Protein AF-A0A4V1ULK7-F1 (afdb_monomer)

Secondary structure (DSSP, 8-state):
---------------------------------SS-----EE-TTT-SEEEEEEEEE-SSSEEEEEEEETTT--EEEEEEE------

Nearest PDB structures (foldseek):
  3d5v-assembly1_A  TM=6.452E-01  e=1.821E+00  Danio rerio
  3d5w-assembly1_A  TM=6.571E-01  e=2.459E+00  Danio rerio
  3d5u-assembly1_A  TM=6.501E-01  e=2.459E+00  Danio rerio
  3db6-assembly1_A  TM=6.484E-01  e=3.322E+00  Danio rerio
  4j7b-assembly2_D  TM=6.552E-01  e=5.061E+00  Danio rerio

Sequence (87 aa):
MTGQHSAEPLNATCFSSTHQPAKDRRFKGGRNRAGGETMAVNCPHCRERATVRTTKQITLLVKEIRFVCIECNHGFVATLSIDRTTT

Structure (mmCIF, N/CA/C/O backbone):
data_AF-A0A4V1ULK7-F1
#
_entry.id   AF-A0A4V1ULK7-F1
#
loop_
_atom_site.group_PDB
_atom_site.id
_atom_site.type_symbol
_atom_site.label_atom_id
_atom_site.label_alt_id
_atom_site.label_comp_id
_atom_site.label_asym_id
_atom_site.label_entity_id
_atom_site.label_seq_id
_atom_site.pdbx_PDB_ins_code
_atom_site.Cartn_x
_atom_site.Cartn_y
_atom_site.Cartn_z
_atom_site.occupancy
_atom_site.B_iso_or_equiv
_atom_site.auth_seq_id
_atom_site.auth_comp_id
_atom_site.auth_asym_id
_atom_site.auth_atom_id
_atom_site.pdbx_PDB_model_num
ATOM 1 N N . MET A 1 1 ? -23.384 -60.031 -34.129 1.00 42.34 1 MET A N 1
ATOM 2 C CA . MET A 1 1 ? -22.072 -59.509 -34.559 1.00 42.34 1 MET A CA 1
ATOM 3 C C . MET A 1 1 ? -22.025 -58.035 -34.177 1.00 42.34 1 MET A C 1
ATOM 5 O O . MET A 1 1 ? -22.867 -57.304 -34.669 1.00 42.34 1 MET A O 1
ATOM 9 N N . THR A 1 2 ? -21.154 -57.696 -33.208 1.00 47.97 2 THR A N 1
ATOM 10 C CA . THR A 1 2 ? -20.562 -56.368 -32.882 1.00 47.97 2 THR A CA 1
ATOM 11 C C . THR A 1 2 ? -21.492 -55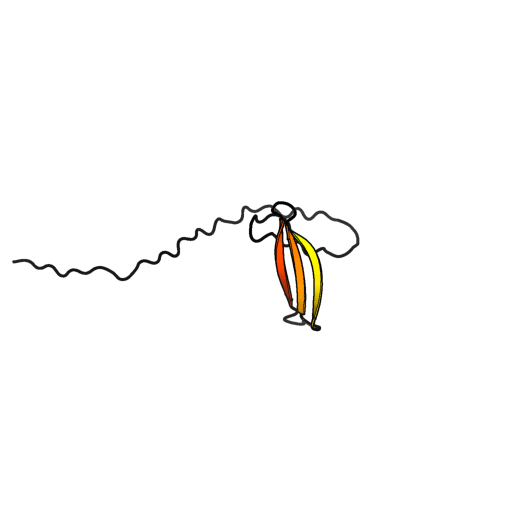.141 -32.980 1.00 47.97 2 THR A C 1
ATOM 13 O O . THR A 1 2 ? -21.835 -54.725 -34.074 1.00 47.97 2 THR A O 1
ATOM 16 N N . GLY A 1 3 ? -21.964 -54.496 -31.909 1.00 44.03 3 GLY A N 1
ATOM 17 C CA . GLY A 1 3 ? -21.239 -54.065 -30.714 1.00 44.03 3 GLY A CA 1
ATOM 18 C C . GLY A 1 3 ? -20.513 -52.752 -31.008 1.00 44.03 3 GLY A C 1
ATOM 19 O O . GLY A 1 3 ? -19.460 -52.810 -31.624 1.00 44.03 3 GLY A O 1
ATOM 20 N N . GLN A 1 4 ? -21.067 -51.611 -30.579 1.00 51.19 4 GLN A N 1
ATOM 21 C CA . GLN A 1 4 ? -20.342 -50.344 -30.409 1.00 51.19 4 GLN A CA 1
ATOM 22 C C . GLN A 1 4 ? -21.152 -49.401 -29.505 1.00 51.19 4 GLN A C 1
ATOM 24 O O . GLN A 1 4 ? -22.074 -48.711 -29.927 1.00 51.19 4 GLN A O 1
ATOM 29 N N . HIS A 1 5 ? -20.811 -49.447 -28.217 1.00 45.03 5 HIS A N 1
ATOM 30 C CA . HIS A 1 5 ? -21.118 -48.418 -27.235 1.00 45.03 5 HIS A CA 1
ATOM 31 C C . HIS A 1 5 ? -20.118 -47.278 -27.448 1.00 45.03 5 HIS A C 1
ATOM 33 O O . HIS A 1 5 ? -18.922 -47.475 -27.232 1.00 45.03 5 HIS A O 1
ATOM 39 N N . SER A 1 6 ? -20.588 -46.102 -27.854 1.00 44.06 6 SER A N 1
ATOM 40 C CA . SER A 1 6 ? -19.765 -44.893 -27.845 1.00 44.06 6 SER A CA 1
ATOM 41 C C . SER A 1 6 ? -19.787 -44.297 -26.442 1.00 44.06 6 SER A C 1
ATOM 43 O O . SER A 1 6 ? -20.749 -43.648 -26.037 1.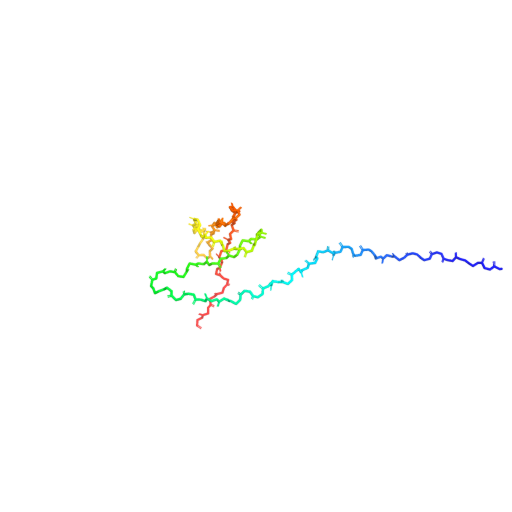00 44.06 6 SER A O 1
ATOM 45 N N . ALA A 1 7 ? -18.730 -44.575 -25.685 1.00 49.28 7 ALA A N 1
ATOM 46 C CA . ALA A 1 7 ? -18.334 -43.785 -24.534 1.00 49.28 7 ALA A CA 1
ATOM 47 C C . ALA A 1 7 ? -17.417 -42.659 -25.034 1.00 49.28 7 ALA A C 1
ATOM 49 O O . ALA A 1 7 ? -16.349 -42.947 -25.567 1.00 49.28 7 ALA A O 1
ATOM 50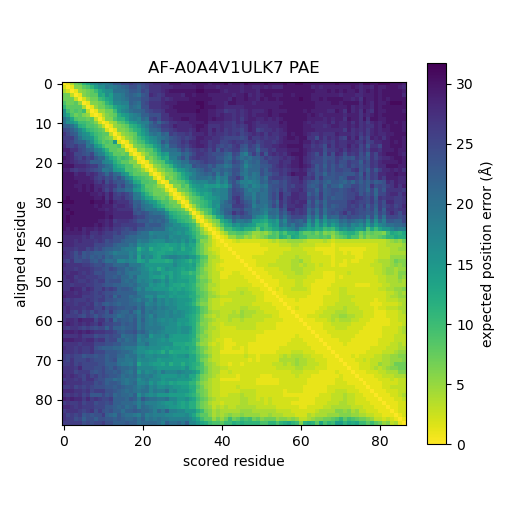 N N . GLU A 1 8 ? -17.805 -41.400 -24.836 1.00 53.16 8 GLU A N 1
ATOM 51 C CA . GLU A 1 8 ? -16.872 -40.270 -24.884 1.00 53.16 8 GLU A CA 1
ATOM 52 C C . GLU A 1 8 ? -16.879 -39.546 -23.526 1.00 53.16 8 GLU A C 1
ATOM 54 O O . GLU A 1 8 ? -17.951 -39.259 -22.984 1.00 53.16 8 GLU A O 1
ATOM 59 N N . PRO A 1 9 ? -15.701 -39.324 -22.915 1.00 51.34 9 PRO A N 1
ATOM 60 C CA . PRO A 1 9 ? -15.591 -38.895 -21.528 1.00 51.34 9 PRO A CA 1
ATOM 61 C C . PRO A 1 9 ? -15.829 -37.392 -21.328 1.00 51.34 9 PRO A C 1
ATOM 63 O O . PRO A 1 9 ? -15.264 -36.536 -22.005 1.00 51.34 9 PRO A O 1
ATOM 66 N N . LEU A 1 10 ? -16.592 -37.089 -20.275 1.00 52.59 10 LEU A N 1
ATOM 67 C CA . LEU A 1 10 ? -16.583 -35.821 -19.550 1.00 52.59 10 LEU A CA 1
ATOM 68 C C . LEU A 1 10 ? -15.186 -35.586 -18.956 1.00 52.59 10 LEU A C 1
ATOM 70 O O .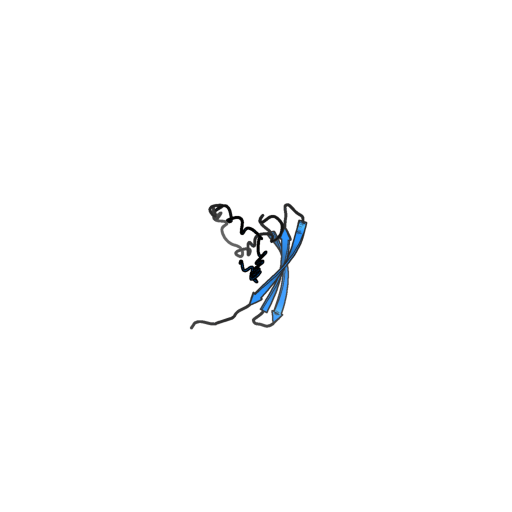 LEU A 1 10 ? -14.871 -36.194 -17.938 1.00 52.59 10 LEU A O 1
ATOM 74 N N . ASN A 1 11 ? -14.362 -34.734 -19.571 1.00 54.38 11 ASN A N 1
ATOM 75 C CA . ASN A 1 11 ? -13.263 -33.992 -18.930 1.00 54.38 11 ASN A CA 1
ATOM 76 C C . ASN A 1 11 ? -12.468 -33.233 -20.005 1.00 54.38 11 ASN A C 1
ATOM 78 O O . ASN A 1 11 ? -11.578 -33.792 -20.640 1.00 54.38 11 ASN A O 1
ATOM 82 N N . ALA A 1 12 ? -12.734 -31.937 -20.143 1.00 44.09 12 ALA A N 1
ATOM 83 C CA . ALA A 1 12 ? -11.759 -31.000 -20.683 1.00 44.09 12 ALA A CA 1
ATOM 84 C C . ALA A 1 12 ? -11.484 -29.931 -19.620 1.00 44.09 12 ALA A C 1
ATOM 86 O O . ALA A 1 12 ? -11.976 -28.805 -19.682 1.00 44.09 12 ALA A O 1
ATOM 87 N N . THR A 1 13 ? -10.709 -30.302 -18.600 1.00 55.97 13 THR A N 1
ATOM 88 C CA . THR A 1 13 ? -10.002 -29.349 -17.744 1.00 55.97 13 THR A CA 1
ATOM 89 C C . THR A 1 13 ? -8.976 -28.589 -18.584 1.00 55.97 13 THR A C 1
ATOM 91 O O . THR A 1 13 ? -7.816 -28.984 -18.674 1.00 55.97 13 THR A O 1
ATOM 94 N N . CYS A 1 14 ? -9.379 -27.479 -19.195 1.00 48.66 14 CYS A N 1
ATOM 95 C CA . CYS A 1 14 ? -8.450 -26.494 -19.743 1.00 48.66 14 CYS A CA 1
ATOM 96 C C . CYS A 1 14 ? -8.184 -25.391 -18.706 1.00 48.66 14 CYS A C 1
ATOM 98 O O . CYS A 1 14 ? -8.447 -24.216 -18.942 1.00 48.66 14 CYS A O 1
ATOM 100 N N . PHE A 1 15 ? -7.652 -25.770 -17.539 1.00 46.25 15 PHE A N 1
ATOM 101 C CA . PHE A 1 15 ? -6.966 -24.828 -16.650 1.00 46.25 15 PHE A CA 1
ATOM 102 C C . PHE A 1 15 ? -5.467 -24.885 -16.958 1.00 46.25 15 PHE A C 1
ATOM 104 O O . PHE A 1 15 ? -4.660 -25.392 -16.185 1.00 46.25 15 PHE A O 1
ATOM 111 N N . SER A 1 16 ? -5.107 -24.403 -18.145 1.00 51.88 16 SER A N 1
ATOM 112 C CA . SER A 1 16 ? -3.720 -24.326 -18.602 1.00 51.88 16 SER A CA 1
ATOM 113 C C . SER A 1 16 ? -3.271 -22.873 -18.607 1.00 51.88 16 SER A C 1
ATOM 115 O O . SER A 1 16 ? -3.092 -22.273 -19.661 1.00 51.88 16 SER A O 1
ATOM 117 N N . SER A 1 17 ? -3.067 -22.317 -17.415 1.00 47.19 17 SER A N 1
ATOM 118 C CA . SER A 1 17 ? -2.185 -21.164 -17.236 1.00 47.19 17 SER A CA 1
ATOM 119 C C . SER A 1 17 ? -1.032 -21.617 -16.362 1.00 47.19 17 SER A C 1
ATOM 121 O O . SER A 1 17 ? -1.107 -21.672 -15.137 1.00 47.19 17 SER A O 1
ATOM 123 N N . THR A 1 18 ? 0.025 -22.017 -17.053 1.00 54.31 18 THR A N 1
ATOM 124 C CA . THR A 1 18 ? 1.368 -22.275 -16.553 1.00 54.31 18 THR A CA 1
ATOM 125 C C . THR A 1 18 ? 1.757 -21.255 -15.480 1.00 54.31 18 THR A C 1
ATOM 127 O O . THR A 1 18 ? 2.091 -20.106 -15.770 1.00 54.31 18 THR A O 1
ATOM 130 N N . HIS A 1 19 ? 1.767 -21.694 -14.219 1.00 50.94 19 HIS A N 1
ATOM 131 C CA . HIS A 1 19 ? 2.535 -21.043 -13.165 1.00 50.94 19 HIS A CA 1
ATOM 132 C C . HIS A 1 19 ? 4.011 -21.088 -13.573 1.00 50.94 19 HIS A C 1
ATOM 134 O O . HIS A 1 19 ? 4.721 -22.056 -13.313 1.00 50.94 19 HIS A O 1
ATOM 140 N N . GLN A 1 20 ? 4.478 -20.048 -14.263 1.00 60.00 20 GLN A N 1
ATOM 141 C CA . GLN A 1 20 ? 5.904 -19.846 -14.474 1.00 60.00 20 GLN A CA 1
ATOM 142 C C . GLN A 1 20 ? 6.546 -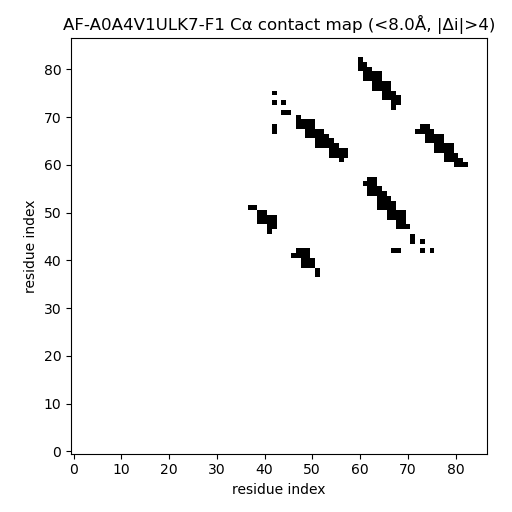19.600 -13.103 1.00 60.00 20 GLN A C 1
ATOM 144 O O . GLN A 1 20 ? 6.173 -18.615 -12.448 1.00 60.00 20 GLN A O 1
ATOM 149 N N . PRO A 1 21 ? 7.494 -20.448 -12.664 1.00 45.31 21 PRO A N 1
ATOM 150 C CA . PRO A 1 21 ? 8.129 -20.293 -11.369 1.00 45.31 21 PRO A CA 1
ATOM 151 C C . PRO A 1 21 ? 8.826 -18.936 -11.318 1.00 45.31 21 PRO A C 1
ATOM 153 O O . PRO A 1 21 ? 9.534 -18.522 -12.243 1.00 45.31 21 PRO A O 1
ATOM 156 N N . ALA A 1 22 ? 8.555 -18.211 -10.238 1.00 53.03 22 ALA A N 1
ATOM 157 C CA . ALA A 1 22 ? 9.253 -16.994 -9.895 1.00 53.03 22 ALA A CA 1
ATOM 158 C C . ALA A 1 22 ? 10.749 -17.315 -9.838 1.00 53.03 22 ALA A C 1
ATOM 160 O O . ALA A 1 22 ? 11.212 -18.001 -8.938 1.00 53.03 22 ALA A O 1
ATOM 161 N N . LYS A 1 23 ? 11.498 -16.855 -10.842 1.00 49.59 23 LYS A N 1
ATOM 162 C CA . LYS A 1 23 ? 12.957 -16.828 -10.809 1.00 49.59 23 LYS A CA 1
ATOM 163 C C . LYS A 1 23 ? 13.385 -16.173 -9.496 1.00 49.59 23 LYS A C 1
ATOM 165 O O . LYS A 1 23 ? 13.136 -14.981 -9.305 1.00 49.59 23 LYS A O 1
ATOM 170 N N . ASP A 1 24 ? 13.976 -16.977 -8.616 1.00 47.91 24 ASP A N 1
ATOM 171 C CA . ASP A 1 24 ? 14.550 -16.604 -7.325 1.00 47.91 24 ASP A CA 1
ATOM 172 C C . ASP A 1 24 ? 15.587 -15.491 -7.508 1.00 47.91 24 ASP A C 1
ATOM 174 O O . ASP A 1 24 ? 16.798 -15.705 -7.601 1.00 47.91 24 ASP A O 1
ATOM 178 N N . ARG A 1 25 ? 15.116 -14.245 -7.570 1.00 55.97 25 ARG A N 1
ATOM 179 C CA . ARG A 1 25 ? 15.972 -13.083 -7.373 1.00 55.97 25 ARG A CA 1
ATOM 180 C C . ARG A 1 25 ? 16.194 -12.970 -5.875 1.00 55.97 25 ARG A C 1
ATOM 182 O O . ARG A 1 25 ? 15.435 -12.318 -5.166 1.00 55.97 25 ARG A O 1
ATOM 189 N N . ARG A 1 26 ? 17.250 -13.651 -5.420 1.00 53.19 26 ARG A N 1
ATOM 190 C CA . ARG A 1 26 ? 17.867 -13.538 -4.095 1.00 53.19 26 ARG A CA 1
ATOM 191 C C . ARG A 1 26 ? 17.785 -12.088 -3.606 1.00 53.19 26 ARG A C 1
ATOM 193 O O . ARG A 1 26 ? 18.496 -11.223 -4.117 1.00 53.19 26 ARG A O 1
ATOM 200 N N . PHE A 1 27 ? 16.903 -11.840 -2.637 1.00 52.84 27 PHE A N 1
ATOM 201 C CA . PHE A 1 27 ? 16.711 -10.544 -1.987 1.00 52.84 27 PHE A CA 1
ATOM 202 C C . PHE A 1 27 ? 18.046 -10.098 -1.367 1.00 52.84 27 PHE A C 1
ATOM 204 O O . PHE A 1 27 ? 18.433 -10.535 -0.284 1.00 52.84 27 PHE A O 1
ATOM 211 N N . LYS A 1 28 ? 18.800 -9.242 -2.063 1.00 54.62 28 LYS A N 1
ATOM 212 C CA . LYS A 1 28 ? 19.916 -8.506 -1.460 1.00 54.62 28 LYS A CA 1
ATOM 213 C C . LYS A 1 28 ? 19.320 -7.292 -0.756 1.00 54.62 28 LYS A C 1
ATOM 215 O O . LYS A 1 28 ? 19.145 -6.239 -1.362 1.00 54.62 28 LYS A O 1
ATOM 220 N N . GLY A 1 29 ? 18.979 -7.471 0.519 1.00 42.81 29 GLY A N 1
ATOM 221 C CA . GLY A 1 29 ? 18.595 -6.387 1.419 1.00 42.81 29 GLY A CA 1
ATOM 222 C C . GLY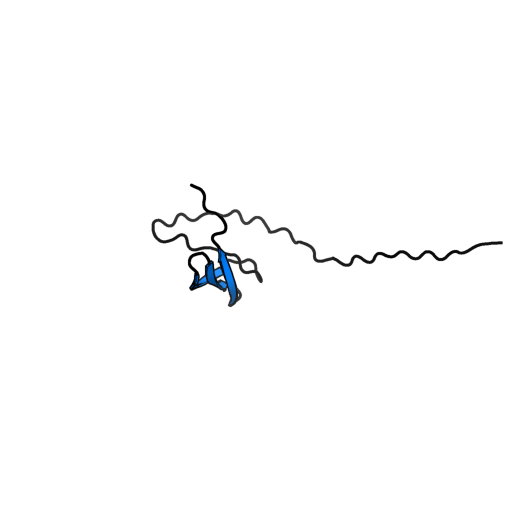 A 1 29 ? 19.718 -5.354 1.523 1.00 42.81 29 GLY A C 1
ATOM 223 O O . GLY A 1 29 ? 20.718 -5.568 2.210 1.00 42.81 29 GLY A O 1
ATOM 224 N N . GLY A 1 30 ? 19.568 -4.243 0.804 1.00 45.41 30 GLY A N 1
ATOM 225 C CA . GLY A 1 30 ? 20.411 -3.063 0.957 1.00 45.41 30 GLY A CA 1
ATOM 226 C C . GLY A 1 30 ? 20.104 -2.394 2.293 1.00 45.41 30 GLY A C 1
ATOM 227 O O . GLY A 1 30 ? 19.006 -1.885 2.497 1.00 45.41 30 GLY A O 1
ATOM 228 N N . ARG A 1 31 ? 21.071 -2.428 3.214 1.00 50.00 31 ARG A N 1
ATOM 229 C CA . ARG A 1 31 ? 21.016 -1.753 4.516 1.00 50.00 31 ARG A CA 1
ATOM 230 C C . ARG A 1 31 ? 21.089 -0.236 4.317 1.00 50.00 31 ARG A C 1
ATOM 232 O O . ARG A 1 31 ? 22.184 0.319 4.309 1.00 50.00 31 ARG A O 1
ATOM 239 N N . ASN A 1 32 ? 19.940 0.426 4.214 1.00 48.56 32 ASN A N 1
ATOM 240 C CA . ASN A 1 32 ? 19.856 1.879 4.341 1.00 48.56 32 ASN A CA 1
ATOM 241 C C . ASN A 1 32 ? 19.450 2.214 5.780 1.00 48.56 32 ASN A C 1
ATOM 243 O O . ASN A 1 32 ? 18.384 1.829 6.254 1.00 48.56 32 ASN A O 1
ATOM 247 N N . ARG A 1 33 ? 20.371 2.864 6.494 1.00 51.59 33 ARG A N 1
ATOM 248 C CA . ARG A 1 33 ? 20.231 3.292 7.887 1.00 51.59 33 ARG A CA 1
ATOM 249 C C . ARG A 1 33 ? 19.169 4.400 7.986 1.00 51.59 33 ARG A C 1
ATOM 251 O O . ARG A 1 33 ? 19.263 5.375 7.256 1.00 51.59 33 ARG A O 1
ATOM 258 N N . ALA A 1 34 ? 18.235 4.233 8.927 1.00 45.12 34 ALA A N 1
ATOM 259 C CA . ALA A 1 34 ? 17.318 5.235 9.485 1.00 45.12 34 ALA A CA 1
ATOM 260 C C . ALA A 1 34 ? 16.362 5.956 8.504 1.00 45.12 34 ALA A C 1
ATOM 262 O O . ALA A 1 34 ? 16.688 6.997 7.945 1.00 45.12 34 ALA A O 1
ATOM 263 N N . GLY A 1 35 ? 15.128 5.448 8.391 1.00 43.56 35 GLY A N 1
ATOM 264 C CA . GLY A 1 35 ? 13.995 6.198 7.835 1.00 43.56 35 GLY A CA 1
ATOM 265 C C . GLY A 1 35 ? 12.962 5.319 7.138 1.00 43.56 35 GLY A C 1
ATOM 266 O O . GLY A 1 35 ? 12.989 5.235 5.920 1.00 43.56 35 GLY A O 1
ATOM 267 N N . GLY A 1 36 ? 12.074 4.678 7.911 1.00 47.41 36 GLY A N 1
ATOM 268 C CA . GLY A 1 36 ? 10.859 3.994 7.441 1.00 47.41 36 GLY A CA 1
ATOM 269 C C . GLY A 1 36 ? 11.087 2.901 6.395 1.00 47.41 36 GLY A C 1
ATOM 270 O O . GLY A 1 36 ? 11.292 3.188 5.221 1.00 47.41 36 GLY A O 1
ATOM 271 N N . GLU A 1 37 ? 10.992 1.635 6.801 1.00 53.44 37 GLU A N 1
ATOM 272 C CA . GLU A 1 37 ? 11.018 0.498 5.879 1.00 53.44 37 GLU A CA 1
ATOM 273 C C . GLU A 1 37 ? 9.945 0.701 4.793 1.00 53.44 37 GLU A C 1
ATOM 275 O O . GLU A 1 37 ? 8.740 0.607 5.032 1.00 53.44 37 GLU A O 1
ATOM 280 N N . THR A 1 38 ? 10.377 1.118 3.602 1.00 63.78 38 THR A N 1
ATOM 281 C CA . THR A 1 38 ? 9.471 1.430 2.500 1.00 63.78 38 THR A CA 1
ATOM 282 C C . THR A 1 38 ? 8.966 0.099 1.982 1.00 63.78 38 THR A C 1
ATOM 284 O O . THR A 1 38 ? 9.737 -0.653 1.388 1.00 63.78 38 THR A O 1
ATOM 287 N N . MET A 1 39 ? 7.687 -0.199 2.231 1.00 71.31 39 MET A N 1
ATOM 288 C CA . MET A 1 39 ? 7.026 -1.410 1.745 1.00 71.31 39 MET A CA 1
ATOM 289 C C . MET A 1 39 ? 7.322 -1.586 0.255 1.00 71.31 39 MET A C 1
ATOM 291 O O . MET A 1 39 ? 6.861 -0.808 -0.580 1.00 71.31 39 MET A O 1
ATOM 295 N N . ALA A 1 40 ? 8.155 -2.575 -0.062 1.00 75.75 40 ALA A N 1
ATOM 296 C CA . ALA A 1 40 ? 8.558 -2.888 -1.420 1.00 75.75 40 ALA A CA 1
ATOM 297 C C . ALA A 1 40 ? 7.693 -4.050 -1.910 1.00 75.75 40 ALA A C 1
ATOM 299 O O . ALA A 1 40 ? 7.857 -5.184 -1.467 1.00 75.75 40 ALA A O 1
ATOM 300 N N . VAL A 1 41 ? 6.759 -3.749 -2.810 1.00 90.44 41 VAL A N 1
ATOM 301 C CA . VAL A 1 41 ? 5.873 -4.730 -3.449 1.00 90.44 41 VAL A CA 1
ATOM 302 C C . VAL A 1 41 ? 6.249 -4.830 -4.926 1.00 90.44 41 VAL A C 1
ATOM 304 O O . VAL A 1 41 ? 6.617 -3.831 -5.548 1.00 90.44 41 VAL A O 1
ATOM 307 N N . ASN A 1 42 ? 6.174 -6.031 -5.496 1.00 94.56 42 ASN A N 1
ATOM 308 C CA . ASN A 1 42 ? 6.441 -6.248 -6.917 1.00 94.56 42 ASN A CA 1
ATOM 309 C C . ASN A 1 42 ? 5.210 -5.903 -7.759 1.00 94.56 42 ASN A C 1
ATOM 311 O O . ASN A 1 42 ? 4.075 -6.181 -7.373 1.00 94.56 42 ASN A O 1
ATOM 315 N N . CYS A 1 43 ? 5.438 -5.331 -8.938 1.00 95.31 43 CYS A N 1
ATOM 316 C CA . CYS A 1 43 ? 4.379 -5.028 -9.887 1.00 95.31 43 CYS A CA 1
ATOM 317 C C . CYS A 1 43 ? 3.690 -6.323 -10.362 1.00 95.31 43 CYS A C 1
ATOM 319 O O . CYS A 1 43 ? 4.382 -7.227 -10.835 1.00 95.31 43 CYS A O 1
ATOM 321 N N . PRO A 1 44 ? 2.350 -6.419 -10.332 1.00 95.75 44 PRO A N 1
ATOM 322 C CA . PRO A 1 44 ? 1.641 -7.607 -10.811 1.00 95.75 44 PRO A CA 1
ATOM 323 C C . PRO A 1 44 ? 1.780 -7.829 -12.328 1.00 95.75 44 PRO A C 1
ATOM 325 O O . PRO A 1 44 ? 1.582 -8.945 -12.794 1.00 95.75 44 PRO A O 1
ATOM 328 N N . HIS A 1 45 ? 2.154 -6.796 -13.093 1.00 95.50 45 HIS A N 1
ATOM 329 C CA . HIS A 1 45 ? 2.313 -6.875 -14.546 1.00 95.50 45 HIS A CA 1
ATOM 330 C C . HIS A 1 45 ? 3.699 -7.397 -14.963 1.00 95.50 45 HIS A C 1
ATOM 332 O O . HIS A 1 45 ? 3.805 -8.415 -15.639 1.00 95.50 45 HIS A O 1
ATOM 338 N N . CYS A 1 46 ? 4.781 -6.727 -14.546 1.00 95.31 46 CYS A N 1
ATOM 339 C CA . CYS A 1 46 ? 6.146 -7.073 -14.974 1.00 95.31 46 CYS A CA 1
ATOM 340 C C . CYS A 1 46 ? 7.019 -7.715 -13.883 1.00 95.31 46 CYS A C 1
ATOM 342 O O . CYS A 1 46 ? 8.149 -8.111 -14.166 1.00 95.31 46 CYS A O 1
ATOM 344 N N . ARG A 1 47 ? 6.512 -7.827 -12.645 1.00 94.44 47 ARG A N 1
ATOM 345 C CA . ARG A 1 47 ? 7.213 -8.347 -11.452 1.00 94.44 47 ARG A CA 1
ATOM 346 C C . ARG A 1 47 ? 8.420 -7.530 -10.981 1.00 94.44 47 ARG A C 1
ATOM 348 O O . ARG A 1 47 ? 9.099 -7.962 -10.054 1.00 94.44 47 ARG A O 1
ATOM 355 N N . GLU A 1 48 ? 8.674 -6.364 -11.566 1.00 94.38 48 GLU A N 1
ATOM 356 C CA . GLU A 1 48 ? 9.722 -5.455 -11.097 1.00 94.38 48 GLU A CA 1
ATOM 357 C C . GLU A 1 48 ? 9.244 -4.612 -9.906 1.00 94.38 48 GLU A C 1
ATOM 359 O O . GLU A 1 48 ? 8.043 -4.537 -9.621 1.00 94.38 48 GLU A O 1
ATOM 364 N N . ARG A 1 49 ? 10.180 -3.987 -9.187 1.00 92.12 49 ARG A N 1
ATOM 365 C CA . ARG A 1 49 ? 9.884 -3.210 -7.978 1.00 92.12 49 ARG A CA 1
ATOM 366 C C . ARG A 1 49 ? 8.886 -2.077 -8.253 1.00 92.12 49 ARG A C 1
ATOM 368 O O . ARG A 1 49 ? 9.036 -1.304 -9.201 1.00 92.12 49 ARG A O 1
ATOM 375 N N . ALA A 1 50 ? 7.890 -1.946 -7.383 1.00 94.69 50 ALA A N 1
ATOM 376 C CA . ALA A 1 50 ? 7.004 -0.792 -7.343 1.00 94.69 50 ALA A CA 1
ATOM 377 C C . ALA A 1 50 ? 7.340 0.124 -6.162 1.00 94.69 50 ALA A C 1
ATOM 379 O O . ALA A 1 50 ? 7.877 -0.311 -5.138 1.00 94.69 50 ALA A O 1
ATOM 380 N N . THR A 1 51 ? 7.021 1.406 -6.312 1.00 93.69 51 THR A N 1
ATOM 381 C CA . THR A 1 51 ? 7.208 2.429 -5.281 1.00 93.69 51 THR A CA 1
ATOM 382 C C . THR A 1 51 ? 5.860 2.941 -4.797 1.00 93.69 51 THR A C 1
ATOM 384 O O . THR A 1 51 ? 4.882 2.981 -5.547 1.00 93.69 51 THR A O 1
ATOM 387 N N . VAL A 1 52 ? 5.794 3.316 -3.520 1.00 93.94 52 VAL A N 1
ATOM 388 C CA . VAL A 1 52 ? 4.591 3.910 -2.933 1.00 93.94 52 VAL A CA 1
ATOM 389 C C . VAL A 1 52 ? 4.403 5.312 -3.509 1.00 93.94 52 VAL A C 1
ATOM 391 O O . VAL A 1 52 ? 5.289 6.157 -3.404 1.00 93.94 52 VAL A O 1
ATOM 394 N N . ARG A 1 53 ? 3.235 5.564 -4.098 1.00 94.06 53 ARG A N 1
ATOM 395 C CA . ARG A 1 53 ? 2.807 6.883 -4.578 1.00 94.06 53 ARG A CA 1
ATOM 396 C C . ARG A 1 53 ? 2.101 7.664 -3.486 1.00 94.06 53 ARG A C 1
ATOM 398 O O . ARG A 1 53 ? 2.454 8.805 -3.219 1.00 94.06 53 ARG A O 1
ATOM 405 N N . THR A 1 54 ? 1.088 7.055 -2.882 1.00 93.44 54 THR A N 1
ATOM 406 C CA . THR A 1 54 ? 0.295 7.668 -1.818 1.00 93.44 54 THR A CA 1
ATOM 407 C C . THR A 1 54 ? -0.199 6.601 -0.860 1.00 93.44 54 THR A C 1
ATOM 409 O O . THR A 1 54 ? -0.343 5.429 -1.214 1.00 93.44 54 THR A O 1
ATOM 412 N N . THR A 1 55 ? -0.479 7.017 0.369 1.00 94.81 55 THR A N 1
ATOM 413 C CA . THR A 1 55 ? -1.141 6.170 1.354 1.00 94.81 55 THR A CA 1
ATOM 414 C C . THR A 1 55 ? -2.315 6.901 1.961 1.00 94.81 55 THR A C 1
ATOM 416 O O . THR A 1 55 ? -2.186 8.077 2.301 1.00 94.81 55 THR A O 1
ATOM 419 N N . LYS A 1 56 ? -3.421 6.196 2.160 1.00 95.88 56 LYS A N 1
ATOM 420 C CA . LYS A 1 56 ? -4.617 6.728 2.800 1.00 95.88 56 LYS A CA 1
ATOM 421 C C . LYS A 1 56 ? -5.015 5.807 3.945 1.00 95.88 56 LYS A C 1
ATOM 423 O O . LYS A 1 56 ? -5.286 4.630 3.727 1.00 95.88 56 LYS A O 1
ATOM 428 N N . GLN A 1 57 ? -5.048 6.340 5.162 1.00 97.50 57 GLN A N 1
ATOM 429 C CA . GLN A 1 57 ? -5.652 5.626 6.283 1.00 97.50 57 GLN A CA 1
ATOM 430 C C . GLN A 1 57 ? -7.169 5.600 6.066 1.00 97.50 57 GLN A C 1
ATOM 432 O O . GLN A 1 57 ? -7.769 6.654 5.853 1.00 97.50 57 GLN A O 1
ATOM 437 N N . ILE A 1 58 ? -7.771 4.411 6.064 1.00 97.56 58 ILE A N 1
ATOM 438 C CA . ILE A 1 58 ? -9.215 4.247 5.844 1.00 97.56 58 ILE A CA 1
ATOM 439 C C . ILE A 1 58 ? -9.927 4.085 7.185 1.00 97.56 58 ILE A C 1
ATOM 441 O O . ILE A 1 58 ? -10.886 4.793 7.468 1.00 97.56 58 ILE A O 1
ATOM 445 N N . THR A 1 59 ? -9.423 3.188 8.030 1.00 97.50 59 THR A N 1
ATOM 446 C CA . THR A 1 59 ? -9.889 2.984 9.409 1.00 97.50 59 THR A CA 1
ATOM 447 C C . THR A 1 59 ? -8.682 2.841 10.328 1.00 97.50 59 THR A C 1
ATOM 449 O O . THR A 1 59 ? -7.551 2.854 9.854 1.00 97.50 59 THR A O 1
ATOM 452 N N . LEU A 1 60 ? -8.876 2.659 11.636 1.00 96.88 60 LEU A N 1
ATOM 453 C CA . LEU A 1 60 ? -7.761 2.388 12.553 1.00 96.88 60 LEU A CA 1
ATOM 454 C C . LEU A 1 60 ? -6.948 1.140 12.152 1.00 96.88 60 LEU A C 1
ATOM 456 O O . LEU A 1 60 ? -5.740 1.106 12.355 1.00 96.88 60 LEU A O 1
ATOM 460 N N . LEU A 1 61 ? -7.600 0.141 11.552 1.00 97.75 61 LEU A N 1
ATOM 461 C CA . LEU A 1 61 ? -7.000 -1.160 11.241 1.00 97.75 61 LEU A CA 1
ATOM 462 C C . LEU A 1 61 ? -6.674 -1.347 9.755 1.00 97.75 61 LEU A C 1
ATOM 464 O O . LEU A 1 61 ? -6.051 -2.343 9.401 1.00 97.75 61 LEU A O 1
ATOM 468 N N . VAL A 1 62 ? -7.102 -0.425 8.885 1.00 97.19 62 VAL A N 1
ATOM 469 C CA . VAL A 1 62 ? -7.001 -0.575 7.427 1.00 97.19 62 VAL A CA 1
ATOM 470 C C . VAL A 1 62 ? -6.385 0.660 6.779 1.00 97.19 62 VAL A C 1
ATOM 472 O O . VAL A 1 62 ? -6.843 1.791 6.977 1.00 97.19 62 VAL A O 1
ATOM 475 N N . LYS A 1 63 ? -5.387 0.425 5.926 1.00 97.44 63 LYS A N 1
ATOM 476 C CA . LYS A 1 63 ? -4.689 1.442 5.137 1.00 97.44 63 LYS A CA 1
ATOM 477 C C . LYS A 1 63 ? -4.672 1.054 3.659 1.00 97.44 63 LYS A C 1
ATOM 479 O O . LYS A 1 63 ? -4.251 -0.041 3.306 1.00 97.44 63 LYS A O 1
ATOM 484 N N . GLU A 1 64 ? -5.090 1.970 2.794 1.00 97.00 64 GLU A N 1
ATOM 485 C CA . GLU A 1 64 ? -4.937 1.852 1.342 1.00 97.00 64 GLU A CA 1
ATOM 486 C C . GLU A 1 64 ? -3.569 2.412 0.931 1.00 97.00 64 GLU A C 1
ATOM 488 O O . GLU A 1 64 ? -3.167 3.500 1.361 1.00 97.00 64 GLU A O 1
ATOM 493 N N . ILE A 1 65 ? -2.848 1.683 0.083 1.00 96.12 65 ILE A N 1
ATOM 494 C CA . ILE A 1 65 ? -1.539 2.070 -0.440 1.00 96.12 65 ILE A CA 1
ATOM 495 C C . ILE A 1 65 ? -1.591 2.000 -1.962 1.00 96.12 65 ILE A C 1
ATOM 497 O O . ILE A 1 65 ? -1.864 0.950 -2.542 1.00 96.12 65 ILE A O 1
ATOM 501 N N . ARG A 1 66 ? -1.302 3.120 -2.622 1.00 96.44 66 ARG A N 1
ATOM 502 C CA . ARG A 1 66 ? -1.194 3.186 -4.081 1.00 96.44 66 ARG A CA 1
ATOM 503 C C . ARG A 1 66 ? 0.259 3.052 -4.480 1.00 96.44 66 ARG A C 1
ATOM 505 O O . ARG A 1 66 ? 1.108 3.788 -3.977 1.00 96.44 66 ARG A O 1
ATOM 512 N N . PHE A 1 67 ? 0.528 2.150 -5.408 1.00 96.12 67 PHE A N 1
ATOM 513 C CA . PHE A 1 67 ? 1.846 1.884 -5.955 1.00 96.12 67 PHE A CA 1
ATOM 514 C C . PHE A 1 67 ? 1.920 2.294 -7.421 1.00 96.12 67 PHE A C 1
ATOM 516 O O . PHE A 1 67 ? 0.918 2.249 -8.137 1.00 96.12 67 PHE A O 1
ATOM 523 N N . VAL A 1 68 ? 3.121 2.650 -7.872 1.00 96.38 68 VAL A N 1
ATOM 524 C CA . VAL A 1 68 ? 3.447 2.750 -9.296 1.00 96.38 68 VAL A CA 1
ATOM 525 C C . VAL A 1 68 ? 4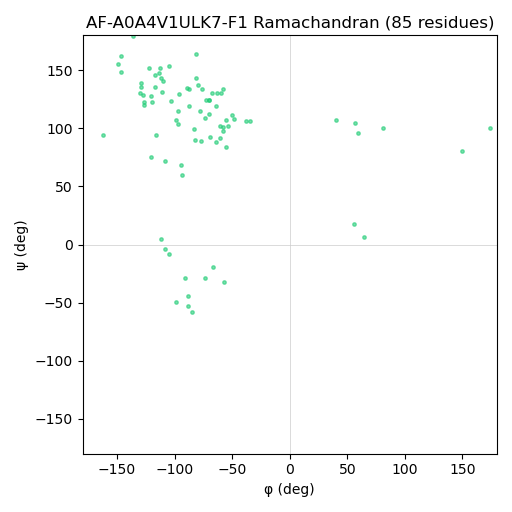.723 1.967 -9.583 1.00 96.38 68 VAL A C 1
ATOM 527 O O . VAL A 1 68 ? 5.693 2.030 -8.824 1.00 96.38 68 VAL A O 1
ATOM 530 N N . CYS A 1 69 ? 4.724 1.189 -10.659 1.00 95.62 69 CYS A N 1
ATOM 531 C CA . CYS A 1 69 ? 5.939 0.537 -11.134 1.00 95.62 69 CYS A CA 1
ATOM 532 C C . CYS A 1 69 ? 6.836 1.544 -11.858 1.00 95.62 69 CYS A C 1
ATOM 534 O O . CYS A 1 69 ? 6.355 2.278 -12.718 1.00 95.62 69 CYS A O 1
ATOM 536 N N . ILE A 1 70 ? 8.133 1.536 -11.549 1.00 92.06 70 ILE A N 1
ATOM 537 C CA . ILE A 1 70 ? 9.110 2.421 -12.198 1.00 92.06 70 ILE A CA 1
ATOM 538 C C . ILE A 1 70 ? 9.436 1.997 -13.637 1.00 92.06 70 ILE A C 1
ATOM 540 O O . ILE A 1 70 ? 9.691 2.859 -14.467 1.00 92.06 70 ILE A O 1
ATOM 544 N N . GLU A 1 71 ? 9.349 0.702 -13.957 1.00 96.12 71 GLU A N 1
ATOM 545 C CA . GLU A 1 71 ? 9.723 0.200 -15.287 1.00 96.12 71 GLU A CA 1
ATOM 546 C C . GLU A 1 71 ? 8.570 0.219 -16.293 1.00 96.12 71 GLU A C 1
ATOM 548 O O . GLU A 1 71 ? 8.748 0.592 -17.445 1.00 96.12 71 GLU A O 1
ATOM 553 N N . CYS A 1 72 ? 7.374 -0.220 -15.882 1.00 95.75 72 CYS A N 1
ATOM 554 C CA . CYS A 1 72 ? 6.231 -0.372 -16.794 1.00 95.75 72 CYS A CA 1
ATOM 555 C C . CYS A 1 72 ? 5.090 0.616 -16.526 1.00 95.75 72 CYS A C 1
ATOM 557 O O . CYS A 1 72 ? 4.024 0.482 -17.123 1.00 95.75 72 CYS A O 1
ATOM 559 N N . ASN A 1 73 ? 5.280 1.557 -15.594 1.00 95.94 73 ASN A N 1
ATOM 560 C CA . ASN A 1 73 ? 4.319 2.602 -15.222 1.00 95.94 73 ASN A CA 1
ATOM 561 C C . ASN A 1 73 ? 2.920 2.107 -14.789 1.00 95.94 73 ASN A C 1
ATOM 563 O O . ASN A 1 73 ? 1.960 2.873 -14.751 1.00 95.94 73 ASN A O 1
ATOM 567 N N . HIS A 1 74 ? 2.776 0.827 -14.439 1.00 97.25 74 HIS A N 1
ATOM 568 C CA . HIS A 1 74 ? 1.501 0.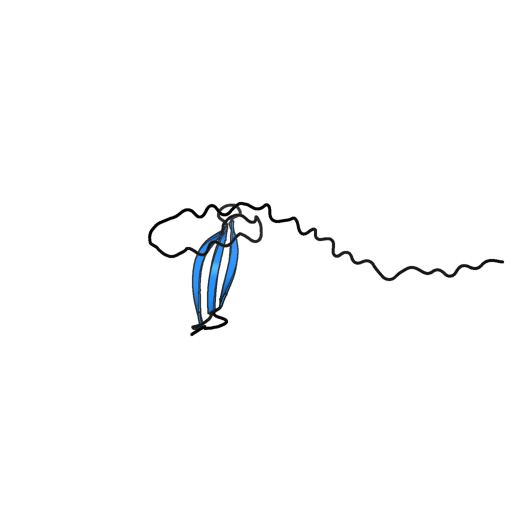296 -13.965 1.00 97.25 74 HIS A CA 1
ATOM 569 C C . HIS A 1 74 ? 1.203 0.797 -12.552 1.00 97.25 74 HIS A C 1
ATOM 571 O O . HIS A 1 74 ? 1.999 0.596 -11.628 1.00 97.25 74 HIS A O 1
ATOM 577 N N . GLY A 1 75 ? 0.040 1.428 -12.397 1.00 96.88 75 GLY A N 1
ATOM 578 C CA . GLY A 1 75 ? -0.522 1.813 -11.110 1.00 96.88 75 GLY A CA 1
ATOM 579 C C . GLY A 1 75 ? -1.392 0.699 -10.540 1.00 96.88 75 GLY A C 1
ATOM 580 O O . GLY A 1 75 ? -2.210 0.124 -11.255 1.00 96.88 75 GLY A O 1
ATOM 581 N N . PHE A 1 76 ? -1.233 0.395 -9.258 1.00 97.44 76 PHE A N 1
ATOM 582 C CA . PHE A 1 76 ? -2.079 -0.578 -8.568 1.00 97.44 76 PHE A CA 1
ATOM 583 C C . PHE A 1 76 ? -2.279 -0.190 -7.106 1.00 97.44 76 PHE A C 1
ATOM 585 O O . PHE A 1 76 ? -1.552 0.639 -6.556 1.00 97.44 76 PHE A O 1
ATOM 592 N N . VAL A 1 77 ? -3.301 -0.767 -6.483 1.00 96.62 77 VAL A N 1
ATOM 593 C CA . VAL A 1 77 ? -3.684 -0.484 -5.099 1.00 96.62 77 VAL A CA 1
ATOM 594 C C . VAL A 1 77 ? -3.520 -1.755 -4.280 1.00 96.62 77 VAL A C 1
ATOM 596 O O . VAL A 1 77 ? -3.917 -2.829 -4.724 1.00 96.62 77 VAL A O 1
ATOM 599 N N . ALA A 1 78 ? -2.937 -1.628 -3.093 1.00 95.56 78 ALA A N 1
ATOM 600 C CA . ALA A 1 78 ? -2.902 -2.680 -2.091 1.00 95.56 78 ALA A CA 1
ATOM 601 C C . ALA A 1 78 ? -3.540 -2.180 -0.795 1.00 95.56 78 ALA A C 1
ATOM 603 O O . ALA A 1 78 ? -3.491 -0.988 -0.479 1.00 95.56 78 ALA A O 1
ATOM 604 N N . THR A 1 79 ? -4.092 -3.110 -0.028 1.00 95.94 79 THR A N 1
ATOM 605 C CA . THR A 1 79 ? -4.650 -2.838 1.293 1.00 95.94 79 THR A CA 1
ATOM 606 C C . THR A 1 79 ? -3.765 -3.492 2.339 1.00 95.94 79 THR A C 1
ATOM 608 O O . THR A 1 79 ? -3.417 -4.663 2.215 1.00 95.94 79 THR A O 1
ATOM 611 N N . LEU A 1 80 ? -3.403 -2.729 3.364 1.00 94.44 80 LEU A N 1
ATOM 612 C CA . LEU A 1 80 ? -2.756 -3.230 4.566 1.00 94.44 80 LEU A CA 1
ATOM 613 C C . LEU A 1 80 ? -3.790 -3.290 5.688 1.00 94.44 80 LEU A C 1
ATOM 615 O O . LEU A 1 80 ? -4.403 -2.269 6.011 1.00 94.44 80 LEU A O 1
ATOM 619 N N . SER A 1 81 ? -3.964 -4.477 6.262 1.00 96.62 81 SER A N 1
ATOM 620 C CA . SER A 1 81 ? -4.870 -4.760 7.374 1.00 96.62 81 SER A CA 1
ATOM 621 C C . SER A 1 81 ? -4.100 -5.230 8.605 1.00 96.62 81 SER A C 1
ATOM 623 O O . SER A 1 81 ? -3.080 -5.910 8.499 1.00 96.62 81 SER A O 1
ATOM 625 N N . ILE A 1 82 ? -4.596 -4.861 9.784 1.00 96.56 82 ILE A N 1
ATOM 626 C CA . ILE A 1 82 ? -4.205 -5.473 11.056 1.00 96.56 82 ILE A CA 1
ATOM 627 C C . ILE A 1 82 ? -5.259 -6.527 11.388 1.00 96.56 82 ILE A C 1
ATOM 629 O O . ILE A 1 82 ? -6.361 -6.187 11.812 1.00 96.56 82 ILE A O 1
ATOM 633 N N . ASP A 1 83 ? -4.920 -7.799 11.184 1.00 96.88 83 ASP A N 1
ATOM 634 C CA . 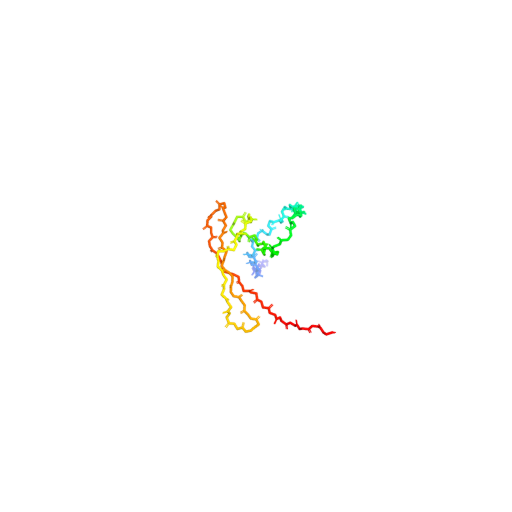ASP A 1 83 ? -5.870 -8.906 11.361 1.00 96.88 83 ASP A CA 1
ATOM 635 C C . ASP A 1 83 ? -5.854 -9.498 12.775 1.00 96.88 83 ASP A C 1
ATOM 637 O O . ASP A 1 83 ? -6.856 -10.039 13.242 1.00 96.88 83 ASP A O 1
ATOM 641 N N . ARG A 1 84 ? -4.713 -9.424 13.469 1.00 96.56 84 ARG A N 1
ATOM 642 C CA . ARG A 1 84 ? -4.543 -9.935 14.836 1.00 96.56 84 ARG A CA 1
ATOM 643 C C . ARG A 1 84 ? -3.567 -9.070 15.616 1.00 96.56 84 ARG A C 1
ATOM 645 O O . ARG A 1 84 ? -2.606 -8.546 15.056 1.00 96.56 84 ARG A O 1
ATOM 652 N N . THR A 1 85 ? -3.796 -8.987 16.920 1.00 94.56 85 THR A N 1
ATOM 653 C CA . THR A 1 85 ? -2.846 -8.452 17.893 1.00 94.56 85 THR A CA 1
ATOM 654 C C . THR A 1 85 ? -2.340 -9.598 18.759 1.00 94.56 85 THR A C 1
ATOM 656 O O . THR A 1 85 ? -3.090 -10.510 19.105 1.00 94.56 85 THR A O 1
ATOM 659 N N . THR A 1 86 ? -1.055 -9.577 19.086 1.00 93.62 86 THR A N 1
ATOM 660 C CA . THR A 1 86 ? -0.448 -10.533 20.015 1.00 93.62 86 THR A CA 1
ATOM 661 C C . THR A 1 86 ? 0.130 -9.746 21.178 1.00 93.62 86 THR A C 1
ATOM 663 O O . THR A 1 86 ? 0.917 -8.826 20.947 1.00 93.62 86 THR A O 1
ATOM 666 N N . THR A 1 87 ? -0.314 -10.073 22.389 1.00 86.31 87 THR A N 1
ATOM 667 C CA . THR A 1 87 ? 0.163 -9.506 23.659 1.00 86.31 87 THR A CA 1
ATOM 668 C C . THR A 1 87 ? 1.265 -10.356 24.253 1.00 86.31 87 THR A C 1
ATOM 670 O O . THR A 1 87 ? 1.090 -11.596 24.214 1.00 86.31 87 THR A O 1
#

Radius of gyration: 23.4 Å; Cα contacts (8 Å, |Δi|>4): 90; chains: 1; bounding box: 43×67×58 Å

pLDDT: mean 75.04, std 22.6, range [42.34, 97.75]

Foldseek 3Di:
DDDDDDDDDPDDPPPPDDPPDDPPPPDPPDDDPDDDPFPWAADPPPRHTWGWPDKDDPDPFKIKTWIADPPPRDIDIDMGGDPDDDD

Mean predicted aligned error: 15.39 Å

Solvent-accessible surface area (backbone atoms only — not comparable to full-atom values): 6182 Å² total; per-residue (Å²): 133,83,88,84,84,88,82,78,84,93,76,82,86,81,83,81,74,81,81,72,76,78,77,82,73,76,82,77,80,76,87,75,81,86,79,74,89,71,77,75,48,63,29,91,85,82,61,46,68,24,42,75,74,48,74,44,80,75,50,99,50,34,32,43,36,34,32,33,20,78,86,78,65,51,70,49,79,48,77,50,71,66,88,78,86,86,133

=== Feature glossary ===
A reading guide for the features in this record.

Start from the sequence.

  · This is the polypeptide sequence — one letter per residue, N-terminus first. Length ranges from a few dozen residues for small domains to over a thousand for large multi-domain proteins.

Fold it, and you get atomic coordinates and the backbone conformation that goes with them.

  · Structure coordinates are given as an mmCIF _atom_site loop: one row per atom with element, residue name, chain id, sequence number, and x/y/z position in Å. Only the four main-chain atoms per residue are included here; side chains are omitted to keep the record compact.

  · Backbone dihedral angles. Every residue except chain termini has a φ (preceding-C → N → Cα → C) and a ψ (N → Cα → C → next-N). They are reported in degrees following the IUPAC sign convention. Secondary structure is essentially a statement about which (φ, ψ) basin each residue occupies.

  · The SS8 string is DSSP's per-residue secondary-structure call. α-helix (H) means an i→i+4 H-bond ladder; β-strand (E) means the residue participates in a β-sheet; 3₁₀ (G) and π (I) are tighter and wider helices; T/S are turns/bends; '-' is loop.

  · SS3 is a coarse helix/strand/coil call (letters a/b/c) made by the P-SEA algorithm from inter-Cα distances and dihedrals. It is less detailed than DSSP but needs only Cα positions.

Summarize the fold with a handful of shape descriptors and a per-residue structural alphabet.

  · Radius of gyration (Rg) is the root-mean-square distance of Cα atoms from their centroid — a single number for overall size and compactness. A globular domain of N residues has Rg ≈ 2.2·N^0.38 Å; an extended or disordered chain has a much larger Rg. The Cα contact count is the number of residue pairs whose Cα atoms are within 8 Å and are more than four positions apart in sequence — a standard proxy for tertiary packing density. The bounding box is the smallest axis-aligned box enclosing all Cα atoms.

  · The Foldseek 3Di string encodes local tertiary geometry as a 20-letter alphabet — one character per residue — derived from the relative positions of nearby Cα atoms. Unlike the amino-acid sequence, 3Di is a direct function of the 3D structure, so two proteins with the same fold have similar 3Di strings even at low sequence identity.

  · Solvent-accessible surface area (SASA) is the area in Å² traced out by the centre of a 1.4 Å probe sphere (a water molecule) rolled over the protein's van der Waals surface (Shrake–Rupley / Lee–Richards construction). Buried residues have near-zero SASA; fully exposed residues can exceed 200 Å². The total SASA scales roughly with the number of surface residues.

Ask how reliable the model is.

  · pLDDT (predicted Local Distance Difference Test) is AlphaFold's per-residue confidence score, ranging from 0 to 100. Values above 90 indicate high confidence (typically well-packed cores); 70–90 is confident; 50–70 low confidence; below 50 usually means the region is disordered or the prediction is unreliable there. AlphaFold stores pLDDT in the mmCIF B-factor column.

  · B-factor (Debye–Waller factor) reflects atomic displacement in the crystal lattice. It is an experimental observable (units Å²), not a prediction; low values mean the atom is pinned down, high values mean it moves or is heterogeneous across the crystal.

  · Predicted Aligned Error (PAE) is an AlphaFold confidence matrix: entry (i, j) is the expected error in the position of residue j, in ångströms, when the prediction is superimposed on the true structure at residue i. Low PAE within a block of residues means that block is internally rigid and well-predicted; high PAE between two blocks means their relative placement is uncertain even if each block individually is confident.

Place it in context: what it resembles, what it is annotated as, and how it looks.

  · Nearest PDB neighbors are the top structural matches found by Foldseek when searching this structure against the entire Protein Data Bank. Each hit reports a TM-score (0 to 1; >0.5 almost always implies the same fold) and an E-value. These are *structural* homologs — they may share no detectable sequence similarity.

  · Functional annotations link the protein to curated databases. InterPro entries identify conserved domains and families by matching the sequence against member-database signatures (Pfam, PROSITE, CDD, …). Gene Ontology (GO) terms describe molecular function, biological process, and cellular component in a controlled vocabulary. CATH places the structure in a hierarchical fold classification (Class/Architecture/Topology/Homologous-superfamily). The organism is the source species.

  · Three diagnostic plots accompany the record. The Cα contact map visualizes the tertiary structure as a 2D adjacency matrix (8 Å cutoff, sequence-local contacts suppressed). The Ramachandran plot shows the distribution of backbone (φ, ψ) torsions, with points in the α and β basins reflecting secondary structure content. The PAE plot shows AlphaFold's inter-residue confidence as a color matrix.

  · Six rendered views show the 3D structure from the faces of a cube — i.e. along ±x, ±y, ±z. Rendering representation is drawn randomly per protein from cartoon (secondary-structure ribbons), sticks (backbone bonds), or molecular surface; coloring is either N→C rainbow (blue at the N-terminus through red at the C-terminus) or one color per chain.